Protein AF-A0A2V9K0U5-F1 (afdb_monomer_lite)

Radius of gyration: 14.16 Å; chains: 1; bounding box: 34×17×38 Å

Foldseek 3Di:
DDPLLVVLVVLLVVLVVLLVVLVPDPDHDPVSVVSNVVSVVSNVVSVVVNVVVVVVVVVD

pLDDT: mean 89.13, std 7.12, range [58.78, 95.94]

Secondary structure (DSSP, 8-state):
--HHHHHHHHHHHHHHHHHHHHHT-SS--HHHHHHHHHHHHHHHHHHHHHHHHHHHHHH-

Structure (mmCIF, N/CA/C/O backbone):
data_AF-A0A2V9K0U5-F1
#
_entry.id   AF-A0A2V9K0U5-F1
#
loop_
_atom_site.group_PDB
_atom_site.id
_atom_site.type_symbol
_atom_site.label_atom_id
_atom_site.label_alt_id
_atom_site.label_comp_id
_atom_site.label_asym_id
_atom_site.label_entity_id
_atom_site.label_seq_id
_atom_site.pdbx_PDB_ins_code
_atom_site.Cartn_x
_atom_site.Cartn_y
_atom_site.Cartn_z
_atom_site.occupancy
_atom_site.B_iso_or_equiv
_atom_site.auth_seq_id
_atom_site.auth_comp_id
_atom_site.auth_asym_id
_atom_site.auth_atom_id
_atom_site.pdbx_PDB_model_num
ATOM 1 N N . MET A 1 1 ? 8.931 -3.238 -21.233 1.00 59.50 1 MET A N 1
ATOM 2 C CA . MET A 1 1 ? 8.462 -2.904 -19.870 1.00 59.50 1 MET A CA 1
ATOM 3 C C . MET A 1 1 ? 9.359 -3.638 -18.890 1.00 59.50 1 MET A C 1
ATOM 5 O O . MET A 1 1 ? 9.395 -4.859 -18.937 1.00 59.50 1 MET A O 1
ATOM 9 N N . SER A 1 2 ? 10.165 -2.918 -18.114 1.00 78.50 2 SER A N 1
ATOM 10 C CA . SER A 1 2 ? 11.210 -3.489 -17.252 1.00 78.50 2 SER A CA 1
ATOM 11 C C . SER A 1 2 ? 10.629 -4.413 -16.173 1.00 78.50 2 SER A C 1
ATOM 13 O O . SER A 1 2 ? 9.535 -4.151 -15.672 1.00 78.50 2 SER A O 1
ATOM 15 N N . GLN A 1 3 ? 11.367 -5.457 -15.774 1.00 86.94 3 GLN A N 1
ATOM 16 C CA . GLN A 1 3 ? 10.956 -6.374 -14.693 1.00 86.94 3 GLN A CA 1
ATOM 17 C C . GLN A 1 3 ? 10.620 -5.633 -13.388 1.00 86.94 3 GLN A C 1
ATOM 19 O O . GLN A 1 3 ? 9.721 -6.034 -12.656 1.00 86.94 3 GLN A O 1
ATOM 24 N N . GLU A 1 4 ? 11.296 -4.515 -13.120 1.00 86.19 4 GLU A N 1
ATOM 25 C CA . GLU A 1 4 ? 11.033 -3.671 -11.953 1.00 86.19 4 GLU A CA 1
ATOM 26 C C . GLU A 1 4 ? 9.629 -3.050 -11.972 1.00 86.19 4 GLU A C 1
ATOM 28 O O . GLU A 1 4 ? 8.932 -3.053 -10.962 1.00 86.19 4 GLU A O 1
ATOM 33 N N . TYR A 1 5 ? 9.156 -2.611 -13.140 1.00 89.12 5 TYR A N 1
ATOM 34 C CA . TYR A 1 5 ? 7.805 -2.071 -13.287 1.00 89.12 5 TYR A CA 1
ATOM 35 C C . TYR A 1 5 ? 6.734 -3.160 -13.120 1.00 89.12 5 TYR A C 1
ATOM 37 O O . TYR A 1 5 ? 5.684 -2.908 -12.532 1.00 89.12 5 TYR A O 1
ATOM 45 N N . GLN A 1 6 ? 7.002 -4.384 -13.591 1.00 90.00 6 GLN A N 1
ATOM 46 C CA . GLN A 1 6 ? 6.113 -5.525 -13.344 1.00 90.00 6 GLN A CA 1
ATOM 47 C C . GLN A 1 6 ? 6.013 -5.847 -11.848 1.00 90.00 6 GLN A C 1
ATOM 49 O O . GLN A 1 6 ? 4.903 -5.992 -11.347 1.00 90.00 6 GLN A O 1
ATOM 54 N N . ARG A 1 7 ? 7.139 -5.869 -11.121 1.00 92.12 7 ARG A N 1
ATOM 55 C CA . ARG A 1 7 ? 7.144 -6.073 -9.660 1.00 92.12 7 ARG A CA 1
ATOM 56 C C . ARG A 1 7 ? 6.353 -4.994 -8.924 1.00 92.12 7 ARG A C 1
ATOM 58 O O . ARG A 1 7 ? 5.521 -5.323 -8.086 1.00 92.12 7 ARG A O 1
ATOM 65 N N . LEU A 1 8 ? 6.556 -3.723 -9.277 1.00 92.75 8 LEU A N 1
ATOM 66 C CA . LEU A 1 8 ? 5.812 -2.608 -8.684 1.00 92.75 8 LEU A CA 1
ATOM 67 C C . LEU A 1 8 ? 4.307 -2.705 -8.971 1.00 92.75 8 LEU A C 1
ATOM 69 O O . LEU A 1 8 ? 3.497 -2.437 -8.087 1.00 92.75 8 LEU A O 1
ATOM 73 N N . ARG A 1 9 ? 3.906 -3.129 -10.176 1.00 92.44 9 ARG A N 1
ATOM 74 C CA . ARG A 1 9 ? 2.489 -3.391 -10.469 1.00 92.44 9 ARG A CA 1
ATOM 75 C C . ARG A 1 9 ? 1.905 -4.489 -9.589 1.00 92.44 9 ARG A C 1
ATOM 77 O O . ARG A 1 9 ? 0.791 -4.317 -9.101 1.00 92.44 9 ARG A O 1
ATOM 84 N N . ASP A 1 10 ? 2.636 -5.580 -9.398 1.00 94.69 10 ASP A N 1
ATOM 85 C CA . ASP A 1 10 ? 2.209 -6.697 -8.553 1.00 94.69 10 ASP A CA 1
ATOM 86 C C . ASP A 1 10 ? 2.042 -6.252 -7.092 1.00 94.69 10 ASP A C 1
ATOM 88 O O . ASP A 1 10 ? 1.004 -6.490 -6.474 1.00 94.69 10 ASP A O 1
ATOM 92 N N . GLU A 1 11 ? 3.006 -5.492 -6.563 1.00 94.50 11 GLU A N 1
ATOM 93 C CA . GLU A 1 11 ? 2.917 -4.877 -5.232 1.00 94.50 11 GLU A CA 1
ATOM 94 C C . GLU A 1 11 ? 1.713 -3.938 -5.113 1.00 94.50 11 GLU A C 1
ATOM 96 O O . GLU A 1 11 ? 0.943 -4.023 -4.155 1.00 94.50 11 GLU A O 1
ATOM 101 N N . HIS A 1 12 ? 1.494 -3.076 -6.109 1.00 93.88 12 HIS A N 1
ATOM 102 C CA . HIS A 1 12 ? 0.351 -2.167 -6.131 1.00 93.88 12 HIS A CA 1
ATOM 103 C C . HIS A 1 12 ? -0.987 -2.922 -6.141 1.00 93.88 12 HIS A C 1
ATOM 105 O O . HIS A 1 12 ? -1.918 -2.529 -5.431 1.00 93.88 12 HIS A O 1
ATOM 111 N N . ALA A 1 13 ? -1.093 -3.998 -6.927 1.00 93.50 13 ALA A N 1
ATOM 112 C CA . ALA A 1 13 ? -2.277 -4.852 -6.978 1.00 93.50 13 ALA A CA 1
ATOM 113 C C . ALA A 1 13 ? -2.512 -5.562 -5.638 1.00 93.50 13 ALA A C 1
ATOM 115 O O . ALA A 1 13 ? -3.632 -5.558 -5.127 1.00 93.50 13 ALA A O 1
ATOM 116 N N . ARG A 1 14 ? -1.451 -6.078 -5.012 1.00 95.12 14 ARG A N 1
ATOM 117 C CA . ARG A 1 14 ? -1.519 -6.704 -3.689 1.00 95.12 14 ARG A CA 1
ATOM 118 C C . ARG A 1 14 ? -1.992 -5.723 -2.616 1.00 95.12 14 ARG A C 1
ATOM 120 O O . ARG A 1 14 ? -2.895 -6.054 -1.852 1.00 95.12 14 ARG A O 1
ATOM 127 N N . TYR A 1 15 ? -1.446 -4.507 -2.582 1.00 94.19 15 TYR A N 1
ATOM 128 C CA . TYR A 1 15 ? -1.888 -3.478 -1.636 1.00 94.19 15 TYR A CA 1
ATOM 129 C C . TYR A 1 15 ? -3.328 -3.029 -1.890 1.00 94.19 15 TYR A C 1
ATOM 131 O O . TYR A 1 15 ? -4.051 -2.743 -0.939 1.00 94.19 15 TYR A O 1
ATOM 139 N N . ALA A 1 16 ? -3.766 -2.982 -3.152 1.00 92.12 16 ALA A N 1
ATOM 140 C CA . ALA A 1 16 ? -5.159 -2.702 -3.486 1.00 92.12 16 ALA A CA 1
ATOM 141 C C . ALA A 1 16 ? -6.100 -3.787 -2.942 1.00 92.12 16 ALA A C 1
ATOM 143 O O . ALA A 1 16 ? -7.053 -3.444 -2.250 1.00 92.12 16 ALA A O 1
ATOM 144 N N . ALA A 1 17 ? -5.774 -5.065 -3.149 1.00 94.25 17 ALA A N 1
ATOM 145 C CA . ALA A 1 17 ? -6.565 -6.178 -2.631 1.00 94.25 17 ALA A CA 1
ATOM 146 C C . ALA A 1 17 ? -6.644 -6.165 -1.094 1.00 94.25 17 ALA A C 1
ATOM 148 O O . ALA A 1 17 ? -7.721 -6.330 -0.528 1.00 94.25 17 ALA A O 1
ATOM 149 N N . GLN A 1 18 ? -5.531 -5.898 -0.401 1.00 92.50 18 GLN A N 1
ATOM 150 C CA . GLN A 1 18 ? -5.533 -5.787 1.064 1.00 92.50 18 GLN A CA 1
ATOM 151 C C . GLN A 1 18 ? -6.389 -4.611 1.558 1.00 92.50 18 GLN A C 1
ATOM 153 O O . GLN A 1 18 ? -7.101 -4.748 2.551 1.00 92.50 18 GLN A O 1
ATOM 158 N N . LEU A 1 19 ? -6.362 -3.472 0.858 1.00 92.69 19 LEU A N 1
ATOM 159 C CA . LEU A 1 19 ? -7.236 -2.336 1.160 1.00 92.69 19 LEU A CA 1
ATOM 160 C C . LEU A 1 19 ? -8.712 -2.673 0.940 1.00 92.69 19 LEU A C 1
ATOM 162 O O . LEU A 1 19 ? -9.532 -2.296 1.767 1.00 92.69 19 LEU A O 1
ATOM 166 N N . GLU A 1 20 ? -9.057 -3.394 -0.128 1.00 91.62 20 GLU A N 1
ATOM 167 C CA . GLU A 1 20 ? -10.433 -3.848 -0.372 1.00 91.62 20 GLU A CA 1
ATOM 168 C C . GLU A 1 20 ? -10.916 -4.823 0.705 1.00 91.62 20 GLU A C 1
ATOM 170 O O . GLU A 1 20 ? -12.055 -4.725 1.163 1.00 91.62 20 GLU A O 1
ATOM 175 N N . GLN A 1 21 ? -10.044 -5.724 1.167 1.00 90.88 21 GLN A N 1
ATOM 176 C CA . GLN A 1 21 ? -10.356 -6.630 2.272 1.00 90.88 21 GLN A CA 1
ATOM 177 C C . GLN A 1 21 ? -10.615 -5.876 3.576 1.00 90.88 21 GLN A C 1
ATOM 179 O O . GLN A 1 21 ? -11.539 -6.234 4.300 1.00 90.88 21 GLN A O 1
ATOM 184 N N . LEU A 1 22 ? -9.826 -4.840 3.878 1.00 88.75 22 LEU A N 1
ATOM 185 C CA . LEU A 1 22 ? -10.064 -3.981 5.038 1.00 88.75 22 LEU A CA 1
ATOM 186 C C . LEU A 1 22 ? -11.362 -3.186 4.867 1.00 88.75 22 LEU A C 1
ATOM 188 O O . LEU A 1 22 ? -12.210 -3.230 5.750 1.00 88.75 22 LEU A O 1
ATOM 192 N N . ALA A 1 23 ? -11.569 -2.552 3.713 1.00 86.12 23 ALA A N 1
ATOM 193 C CA . ALA A 1 23 ? -12.766 -1.762 3.421 1.00 86.12 23 ALA A CA 1
ATOM 194 C C . ALA A 1 23 ? -14.064 -2.589 3.452 1.00 86.12 23 ALA A C 1
ATOM 196 O O . ALA A 1 23 ? -15.125 -2.057 3.765 1.00 86.12 23 ALA A O 1
ATOM 197 N N . SER A 1 24 ? -13.982 -3.891 3.161 1.00 88.12 24 SER A N 1
ATOM 198 C CA . SER A 1 24 ? -15.121 -4.814 3.236 1.00 88.12 24 SER A CA 1
ATOM 199 C C . SER A 1 24 ? -15.496 -5.209 4.670 1.00 88.12 24 SER A C 1
ATOM 201 O O . SER A 1 24 ? -16.571 -5.769 4.887 1.00 88.12 24 SER A O 1
ATOM 203 N N . LYS A 1 25 ? -14.644 -4.942 5.670 1.00 86.94 25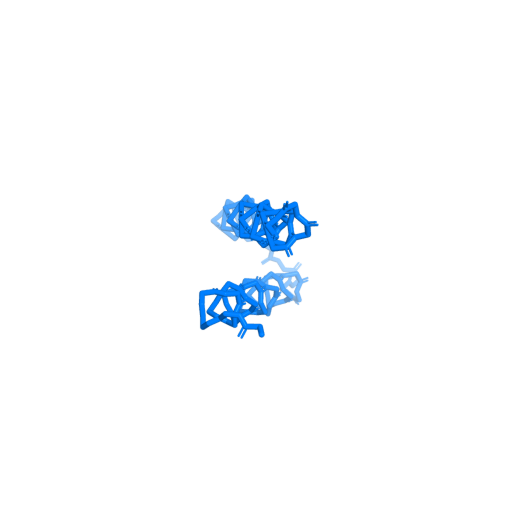 LYS A N 1
ATOM 204 C CA . LYS A 1 25 ? -14.975 -5.207 7.076 1.00 86.94 25 LYS A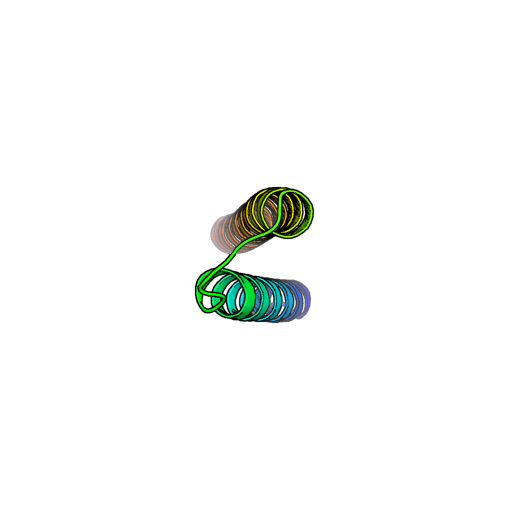 CA 1
ATOM 205 C C . LYS A 1 25 ? -15.970 -4.157 7.571 1.00 86.94 25 LYS A C 1
ATOM 207 O O . LYS A 1 25 ? -15.646 -2.977 7.650 1.00 86.94 25 LYS A O 1
ATOM 212 N N . SER A 1 26 ? -17.159 -4.589 7.993 1.00 76.56 26 SER A N 1
ATOM 213 C CA . SER A 1 26 ? -18.190 -3.694 8.552 1.00 76.56 26 SER A CA 1
ATOM 214 C C . SER A 1 26 ? -17.775 -2.999 9.856 1.00 76.56 26 SER A C 1
ATOM 216 O O . SER A 1 26 ? -18.341 -1.966 10.201 1.00 76.56 26 SER A O 1
ATOM 218 N N . TYR A 1 27 ? -16.777 -3.536 10.566 1.00 76.69 27 TYR A N 1
ATOM 219 C CA . TYR A 1 27 ? -16.180 -2.924 11.752 1.00 76.69 27 TYR A CA 1
ATOM 220 C C . TYR A 1 27 ? -14.656 -2.939 11.631 1.00 76.69 27 TYR A C 1
ATOM 222 O O . TYR A 1 27 ? -14.018 -3.979 11.776 1.00 76.69 27 TYR A O 1
ATOM 230 N N . LEU A 1 28 ? -14.082 -1.767 11.361 1.00 82.69 28 LEU A N 1
ATOM 231 C CA . LEU A 1 28 ? -12.638 -1.546 11.355 1.00 82.69 28 LEU A CA 1
ATOM 232 C C . LEU A 1 28 ? -12.165 -1.227 12.777 1.00 82.69 28 LEU A C 1
ATOM 234 O O . LEU A 1 28 ? -12.560 -0.202 13.345 1.00 82.69 28 LEU A O 1
ATOM 238 N N . SER A 1 29 ? -11.292 -2.070 13.331 1.00 88.06 29 SER A N 1
ATOM 239 C CA . SER A 1 29 ? -10.561 -1.751 14.559 1.00 88.06 29 SER A CA 1
ATOM 240 C C . SER A 1 29 ? -9.607 -0.571 14.323 1.00 88.06 29 SER A C 1
ATOM 242 O O . SER A 1 29 ? -9.254 -0.257 13.184 1.00 88.06 29 SER A O 1
ATOM 244 N N . GLU A 1 30 ? -9.135 0.082 15.386 1.00 88.06 30 GLU A N 1
ATOM 245 C CA . GLU A 1 30 ? -8.053 1.077 15.284 1.00 88.06 30 GLU A CA 1
ATOM 246 C C . GLU A 1 30 ? -6.818 0.501 14.579 1.00 88.06 30 GLU A C 1
ATOM 248 O O . GLU A 1 30 ? -6.191 1.178 13.765 1.00 88.06 30 GLU A O 1
ATOM 253 N N . HIS A 1 31 ? -6.535 -0.782 14.809 1.00 87.19 31 HIS A N 1
ATOM 254 C CA . HIS A 1 31 ? -5.480 -1.508 14.109 1.00 87.19 31 HIS A CA 1
ATOM 255 C C . HIS A 1 31 ? -5.741 -1.595 12.599 1.00 87.19 31 HIS A C 1
ATOM 257 O O . HIS A 1 31 ? -4.834 -1.337 11.811 1.00 87.19 31 HIS A O 1
ATOM 263 N N . ASP A 1 32 ? -6.975 -1.900 12.185 1.00 88.69 32 AS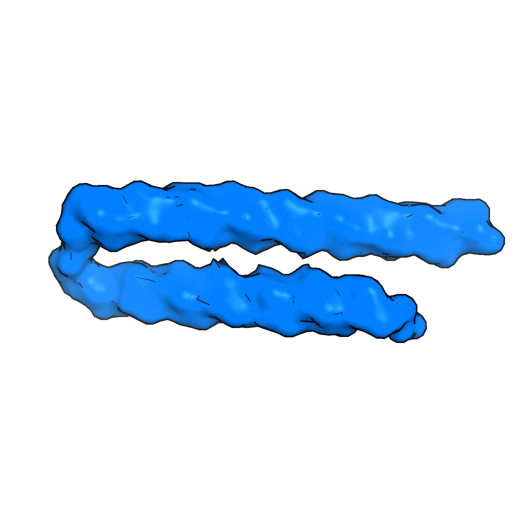P A N 1
ATOM 264 C CA . ASP A 1 32 ? -7.335 -1.963 10.766 1.00 88.69 32 ASP A CA 1
ATOM 265 C C . ASP A 1 32 ? -7.245 -0.582 10.100 1.00 88.69 32 ASP A C 1
ATOM 267 O O . ASP A 1 32 ? -6.775 -0.475 8.971 1.00 88.69 32 ASP A O 1
ATOM 271 N N . LYS A 1 33 ? -7.634 0.492 10.802 1.00 88.44 33 LYS A N 1
ATOM 272 C CA . LYS A 1 33 ? -7.505 1.871 10.298 1.00 88.44 33 LYS A CA 1
ATOM 273 C C . LYS A 1 33 ? -6.043 2.273 10.115 1.00 88.44 33 LYS A C 1
ATOM 275 O O . LYS A 1 33 ? -5.696 2.890 9.108 1.00 88.44 33 LYS A O 1
ATOM 280 N N . LEU A 1 34 ? -5.177 1.925 11.068 1.00 92.44 34 LEU A N 1
ATOM 281 C CA . LEU A 1 34 ? -3.737 2.161 10.955 1.00 92.44 34 LEU A CA 1
ATOM 282 C C . LEU A 1 34 ? -3.130 1.373 9.790 1.00 92.44 34 LEU A C 1
ATOM 284 O O . LEU A 1 34 ? -2.333 1.931 9.032 1.00 92.44 34 LEU A O 1
ATOM 288 N N . GLU A 1 35 ? -3.537 0.115 9.613 1.00 91.69 35 GLU A N 1
ATOM 289 C CA . GLU A 1 35 ? -3.109 -0.707 8.480 1.00 91.69 35 GLU A CA 1
ATOM 290 C C . GLU A 1 35 ? -3.606 -0.126 7.150 1.00 91.69 35 GLU A C 1
ATOM 292 O O . GLU A 1 35 ? -2.839 -0.020 6.197 1.00 91.69 35 GLU A O 1
ATOM 297 N N . GLU A 1 36 ? -4.845 0.366 7.084 1.00 91.88 36 GLU A N 1
ATOM 298 C CA . GLU A 1 36 ? -5.382 1.028 5.893 1.00 91.88 36 GLU A CA 1
ATOM 299 C C . GLU A 1 36 ? -4.559 2.273 5.519 1.00 91.88 36 GLU A C 1
ATOM 301 O O . GLU A 1 36 ? -4.187 2.465 4.357 1.00 91.88 36 GLU A O 1
ATOM 306 N N . ILE A 1 37 ? -4.209 3.107 6.504 1.00 93.38 37 ILE A N 1
ATOM 307 C CA . ILE A 1 37 ? -3.354 4.284 6.296 1.00 93.38 37 ILE A CA 1
ATOM 308 C C . ILE A 1 37 ? -1.964 3.859 5.812 1.00 93.38 37 ILE A C 1
ATOM 310 O O . ILE A 1 37 ? -1.412 4.467 4.887 1.00 93.38 37 ILE A O 1
ATOM 314 N N . ARG A 1 38 ? -1.387 2.814 6.414 1.00 94.19 38 ARG A N 1
ATOM 315 C CA . ARG A 1 38 ? -0.079 2.279 6.026 1.00 94.19 38 ARG A CA 1
ATOM 316 C C . ARG A 1 38 ? -0.101 1.753 4.592 1.00 94.19 38 ARG A C 1
ATOM 318 O O . ARG A 1 38 ? 0.765 2.131 3.802 1.00 94.19 38 ARG A O 1
ATOM 325 N N . LEU A 1 39 ? -1.104 0.957 4.234 1.00 94.31 39 LEU A N 1
ATOM 326 C CA . LEU A 1 39 ? -1.293 0.414 2.891 1.00 94.31 39 LEU A CA 1
ATOM 327 C C . LEU A 1 39 ? -1.517 1.517 1.853 1.00 94.31 39 LEU A C 1
ATOM 329 O O . LEU A 1 39 ? -0.909 1.471 0.785 1.00 94.31 39 LEU A O 1
ATOM 333 N N . LYS A 1 40 ? -2.305 2.555 2.164 1.00 93.94 40 LYS A N 1
ATOM 334 C CA . LYS A 1 40 ? -2.473 3.726 1.284 1.00 93.94 40 LYS A CA 1
ATOM 335 C C . LYS A 1 40 ? -1.143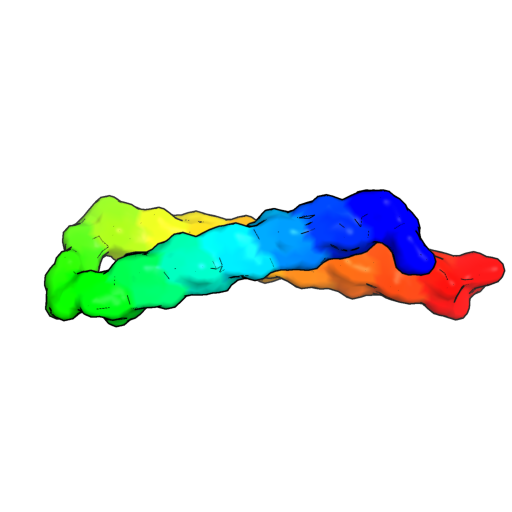 4.435 1.021 1.00 93.94 40 LYS A C 1
ATOM 337 O O . LYS A 1 40 ? -0.851 4.757 -0.130 1.00 93.94 40 LYS A O 1
ATOM 342 N N . LYS A 1 41 ? -0.312 4.634 2.052 1.00 95.94 41 LYS A N 1
ATOM 343 C CA . LYS A 1 41 ? 1.029 5.229 1.897 1.00 95.94 41 LYS A CA 1
ATOM 344 C C . LYS A 1 41 ? 1.954 4.359 1.045 1.00 95.94 41 LYS A C 1
ATOM 346 O O . LYS A 1 41 ? 2.635 4.885 0.169 1.00 95.94 41 LYS A O 1
ATOM 351 N N . LEU A 1 42 ? 1.967 3.044 1.273 1.00 94.06 42 LEU A N 1
ATOM 352 C CA . LEU A 1 42 ? 2.763 2.107 0.471 1.00 94.06 42 LEU A CA 1
ATOM 353 C C . LEU A 1 42 ? 2.317 2.112 -0.994 1.00 94.06 42 LEU A C 1
ATOM 355 O O . LEU A 1 42 ? 3.146 2.264 -1.888 1.00 94.06 42 LEU A O 1
ATOM 359 N N . LYS A 1 43 ? 1.007 2.050 -1.243 1.00 93.12 43 LYS A N 1
ATOM 360 C CA . LYS A 1 43 ? 0.429 2.115 -2.588 1.00 93.12 43 LYS A CA 1
ATOM 361 C C . LYS A 1 43 ? 0.793 3.417 -3.307 1.00 93.12 43 LYS A C 1
ATOM 363 O O . LYS A 1 43 ? 1.137 3.374 -4.486 1.00 93.12 43 LYS A O 1
ATOM 368 N N . LEU A 1 44 ? 0.768 4.552 -2.601 1.00 95.25 44 LEU A N 1
ATOM 369 C CA . LEU A 1 44 ? 1.199 5.842 -3.145 1.00 95.25 44 LEU A CA 1
ATOM 370 C C . LEU A 1 44 ? 2.679 5.808 -3.548 1.00 95.25 44 LEU A C 1
ATOM 372 O O . LEU A 1 44 ? 2.995 6.108 -4.693 1.00 95.25 44 LEU A O 1
ATOM 376 N N . ARG A 1 45 ? 3.557 5.330 -2.659 1.00 94.06 45 ARG A N 1
ATOM 377 C CA . ARG A 1 45 ? 4.995 5.198 -2.933 1.00 94.06 45 ARG A CA 1
ATOM 378 C C . ARG A 1 45 ? 5.279 4.322 -4.155 1.00 94.06 45 ARG A C 1
ATOM 380 O O . ARG A 1 45 ? 6.101 4.685 -4.990 1.00 94.06 45 ARG A O 1
ATOM 387 N N . VAL A 1 46 ? 4.595 3.185 -4.277 1.00 93.75 46 VAL A N 1
ATOM 388 C CA . VAL A 1 46 ? 4.737 2.293 -5.437 1.00 93.75 46 VAL A CA 1
ATOM 389 C C . VAL A 1 46 ? 4.266 2.986 -6.717 1.00 93.75 46 VAL A C 1
ATOM 391 O O . VAL A 1 46 ? 4.917 2.853 -7.753 1.00 93.75 46 VAL A O 1
ATOM 394 N N . LYS A 1 47 ? 3.191 3.784 -6.651 1.00 92.44 47 LYS A N 1
ATOM 395 C CA . LYS A 1 47 ? 2.752 4.624 -7.774 1.00 92.44 47 LYS A CA 1
ATOM 396 C C . LYS A 1 47 ? 3.834 5.624 -8.182 1.00 92.44 47 LYS A C 1
ATOM 398 O O . LYS A 1 47 ? 4.161 5.690 -9.361 1.00 92.44 47 LYS A O 1
ATOM 403 N N . ASP A 1 48 ? 4.427 6.335 -7.226 1.00 94.06 48 ASP A N 1
ATOM 404 C CA . ASP A 1 48 ? 5.508 7.289 -7.499 1.00 94.06 48 ASP A CA 1
ATOM 405 C C . ASP A 1 48 ? 6.731 6.599 -8.125 1.00 94.06 48 ASP A C 1
ATOM 407 O O . ASP A 1 48 ? 7.327 7.115 -9.069 1.00 94.06 48 ASP A O 1
ATOM 411 N N . GLN A 1 49 ? 7.083 5.394 -7.663 1.00 92.25 49 GLN A N 1
ATOM 412 C CA . GLN A 1 49 ? 8.157 4.593 -8.263 1.00 92.25 49 GLN A CA 1
ATOM 413 C C . GLN A 1 49 ? 7.842 4.166 -9.700 1.00 92.25 49 GLN A C 1
ATOM 415 O O . GLN A 1 49 ? 8.715 4.246 -10.565 1.00 92.25 49 GLN A O 1
ATOM 420 N N . MET A 1 50 ? 6.602 3.759 -9.980 1.00 92.06 50 MET A N 1
ATOM 421 C CA . MET A 1 50 ? 6.164 3.441 -11.341 1.00 92.06 50 MET A CA 1
ATOM 422 C C . MET A 1 50 ? 6.242 4.664 -12.259 1.00 92.06 50 MET A C 1
ATOM 424 O O . MET A 1 50 ? 6.786 4.553 -13.357 1.00 92.06 50 MET A O 1
ATOM 428 N N . GLU A 1 51 ? 5.768 5.825 -11.804 1.00 91.94 51 GLU A N 1
ATOM 429 C CA . GLU A 1 51 ? 5.832 7.078 -12.564 1.00 91.94 51 GLU A CA 1
ATOM 430 C C . GLU A 1 51 ? 7.281 7.497 -12.838 1.00 91.94 51 GLU A C 1
ATOM 432 O O . GLU A 1 51 ? 7.610 7.854 -13.967 1.00 91.94 51 GLU A O 1
ATOM 437 N N . MET A 1 52 ? 8.183 7.375 -11.856 1.00 91.44 52 MET A N 1
ATOM 438 C CA . MET A 1 52 ? 9.613 7.637 -12.053 1.00 91.44 52 MET A CA 1
ATOM 439 C C . MET A 1 52 ? 10.231 6.728 -13.121 1.00 91.44 52 MET A C 1
ATOM 441 O O . MET A 1 52 ? 11.023 7.199 -13.939 1.00 91.44 52 MET A O 1
ATOM 445 N N . LEU A 1 53 ? 9.877 5.440 -13.143 1.00 89.19 53 LEU A N 1
ATOM 446 C CA . LEU A 1 53 ? 10.365 4.507 -14.161 1.00 89.19 53 LEU A CA 1
ATOM 447 C C . LEU A 1 53 ? 9.824 4.833 -15.551 1.00 89.19 53 LEU A C 1
ATOM 449 O O . LEU A 1 53 ? 10.588 4.819 -16.514 1.00 89.19 53 LEU A O 1
ATOM 453 N N . VAL A 1 54 ? 8.532 5.150 -15.656 1.00 88.69 54 VAL A N 1
ATOM 454 C CA . VAL A 1 54 ? 7.910 5.561 -16.923 1.00 88.69 54 VAL A CA 1
ATOM 455 C C . VAL A 1 54 ? 8.535 6.861 -17.421 1.00 88.69 54 VAL A C 1
ATOM 457 O O . VAL A 1 54 ? 8.863 6.971 -18.598 1.00 88.69 54 VAL A O 1
ATOM 460 N N . HIS A 1 55 ? 8.758 7.824 -16.528 1.00 89.6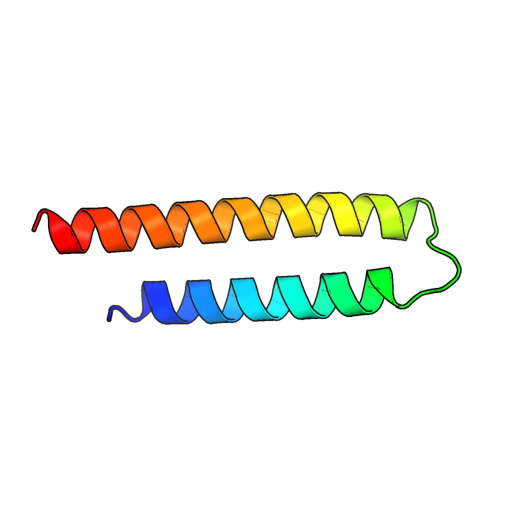9 55 HIS A N 1
ATOM 461 C CA . HIS A 1 55 ? 9.392 9.093 -16.856 1.00 89.69 55 HIS A CA 1
ATOM 462 C C . HIS A 1 55 ? 10.828 8.895 -17.353 1.00 89.69 55 HIS A C 1
ATOM 464 O O . HIS A 1 55 ? 11.177 9.404 -18.414 1.00 89.69 55 HIS A O 1
ATOM 470 N N . ARG A 1 56 ? 11.638 8.082 -16.658 1.00 86.69 56 ARG A N 1
ATOM 471 C CA . ARG A 1 56 ? 12.993 7.722 -17.111 1.00 86.69 56 ARG A CA 1
ATOM 472 C C . ARG A 1 56 ? 12.978 7.035 -18.473 1.00 86.69 56 ARG A C 1
ATOM 474 O O . ARG A 1 56 ? 13.764 7.406 -19.331 1.00 86.69 56 ARG A O 1
ATOM 481 N N . ALA A 1 57 ? 12.069 6.086 -18.686 1.00 84.31 57 ALA A N 1
ATOM 482 C CA . ALA A 1 57 ? 11.932 5.379 -19.959 1.00 84.31 57 ALA A CA 1
ATOM 483 C C . ALA A 1 57 ? 11.409 6.262 -21.105 1.00 84.31 57 ALA A C 1
ATOM 485 O O . ALA A 1 57 ? 11.513 5.869 -22.259 1.00 84.31 57 ALA A O 1
ATOM 486 N N . ARG A 1 58 ? 10.805 7.415 -20.795 1.00 82.75 58 ARG A N 1
ATOM 487 C CA . ARG A 1 58 ? 10.328 8.389 -21.784 1.00 82.75 58 ARG A CA 1
ATOM 488 C C . ARG A 1 58 ? 11.398 9.414 -22.171 1.00 82.75 58 ARG A C 1
ATOM 490 O O . ARG A 1 58 ? 11.289 10.004 -23.240 1.00 82.75 58 ARG A O 1
ATOM 497 N N . ILE A 1 59 ? 12.357 9.678 -21.281 1.00 81.88 59 ILE A N 1
ATOM 498 C CA . ILE A 1 59 ? 13.439 10.655 -21.491 1.00 81.88 59 ILE A CA 1
ATOM 499 C C . ILE A 1 59 ? 14.712 9.990 -22.042 1.00 81.88 59 ILE A C 1
ATOM 501 O O . ILE A 1 59 ? 15.512 10.672 -22.678 1.00 81.88 59 ILE A O 1
ATOM 505 N N . ALA A 1 60 ? 14.896 8.690 -21.800 1.00 58.78 60 ALA A N 1
ATOM 506 C CA . ALA A 1 60 ? 15.944 7.869 -22.410 1.00 58.78 60 ALA A CA 1
ATOM 507 C C . ALA A 1 60 ? 15.562 7.43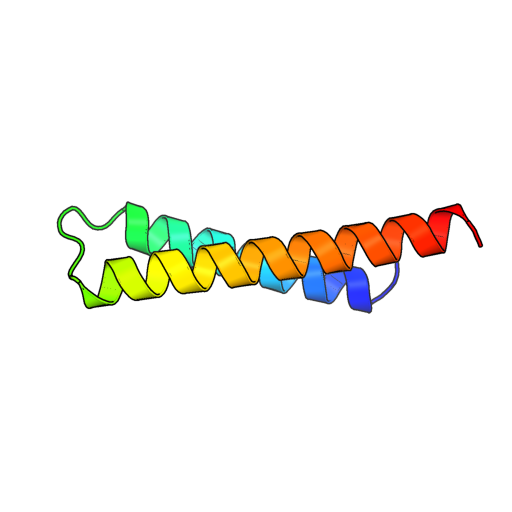6 -23.832 1.00 58.78 60 ALA A C 1
ATOM 509 O O . ALA A 1 60 ? 16.480 7.392 -24.680 1.00 58.78 60 ALA A O 1
#

Sequence (60 aa):
MSQEYQRLRDEHARYAAQLEQLASKSYLSEHDKLEEIRLKKLKLRVKDQMEMLVHRARIA